Protein AF-A0A7W0MKR4-F1 (afdb_monomer_lite)

Secondary structure (DSSP, 8-state):
-HHHHHHHHHHHHHHHHHHSTTTHHHHHHHHHHHHHHHHHHHHT-SSSHHHHHHHHHHHHHHHHHHHHHHHHTTTTTTTTTT--

Structure (mmCIF, N/CA/C/O backbone):
data_AF-A0A7W0MKR4-F1
#
_entry.id   AF-A0A7W0MKR4-F1
#
loop_
_atom_site.group_PDB
_atom_site.id
_atom_site.type_symbol
_atom_site.label_atom_id
_atom_site.label_alt_id
_atom_site.label_comp_id
_atom_site.label_asym_id
_atom_site.label_entity_id
_atom_site.label_seq_id
_atom_site.pdbx_PDB_ins_code
_atom_site.Cartn_x
_atom_site.Cartn_y
_atom_site.Cartn_z
_atom_site.occupancy
_atom_site.B_iso_or_equiv
_atom_site.auth_seq_id
_atom_site.auth_comp_id
_atom_site.auth_asym_id
_atom_site.auth_atom_id
_atom_site.pdbx_PDB_model_num
ATOM 1 N N . MET A 1 1 ? 2.286 -1.149 16.701 1.00 63.66 1 MET A N 1
ATOM 2 C CA . MET A 1 1 ? 1.801 -1.940 15.545 1.00 63.66 1 MET A CA 1
ATOM 3 C C . MET A 1 1 ? 1.414 -1.061 14.354 1.00 63.66 1 MET A C 1
ATOM 5 O O . MET A 1 1 ? 1.947 -1.277 13.278 1.00 63.66 1 MET A O 1
ATOM 9 N N . ASN A 1 2 ? 0.596 -0.015 14.536 1.00 82.31 2 ASN A N 1
ATOM 10 C CA . ASN A 1 2 ? 0.188 0.875 13.430 1.00 82.31 2 ASN A CA 1
ATOM 11 C C . ASN A 1 2 ? 1.362 1.603 12.743 1.00 82.31 2 ASN A C 1
ATOM 13 O O . ASN A 1 2 ? 1.366 1.719 11.524 1.00 82.31 2 ASN A O 1
ATOM 17 N N . GLY A 1 3 ? 2.380 2.034 13.500 1.00 90.31 3 GLY A N 1
ATOM 18 C CA . GLY A 1 3 ? 3.567 2.686 12.925 1.00 90.31 3 GLY A CA 1
ATOM 19 C C . GLY A 1 3 ? 4.390 1.772 12.010 1.00 90.31 3 GLY A C 1
ATOM 20 O O . GLY A 1 3 ? 4.840 2.212 10.961 1.00 90.31 3 GLY A O 1
ATOM 21 N N . LEU A 1 4 ? 4.520 0.484 12.354 1.00 93.69 4 LEU A N 1
ATOM 22 C CA . LEU A 1 4 ? 5.207 -0.494 11.503 1.00 93.69 4 LEU A CA 1
ATOM 23 C C . LEU A 1 4 ? 4.454 -0.705 10.185 1.00 93.69 4 LEU A C 1
ATOM 25 O O . LEU A 1 4 ? 5.068 -0.667 9.127 1.00 93.69 4 LEU A O 1
ATOM 29 N N . LEU A 1 5 ? 3.127 -0.870 10.240 1.00 93.38 5 LEU A N 1
ATOM 30 C CA . LEU A 1 5 ? 2.303 -1.005 9.033 1.00 93.38 5 LEU A CA 1
ATOM 31 C C . LEU A 1 5 ? 2.382 0.241 8.145 1.00 93.38 5 LEU A C 1
ATOM 33 O O . LEU A 1 5 ? 2.463 0.110 6.929 1.00 93.38 5 LEU A O 1
ATOM 37 N N . ALA A 1 6 ? 2.414 1.437 8.740 1.00 93.38 6 ALA A N 1
ATOM 38 C CA . ALA A 1 6 ? 2.586 2.682 7.997 1.00 93.38 6 ALA A CA 1
ATOM 39 C C . ALA A 1 6 ? 3.960 2.763 7.310 1.00 93.38 6 ALA A C 1
ATOM 41 O O . ALA A 1 6 ? 4.034 3.137 6.143 1.00 93.38 6 ALA A O 1
ATOM 42 N 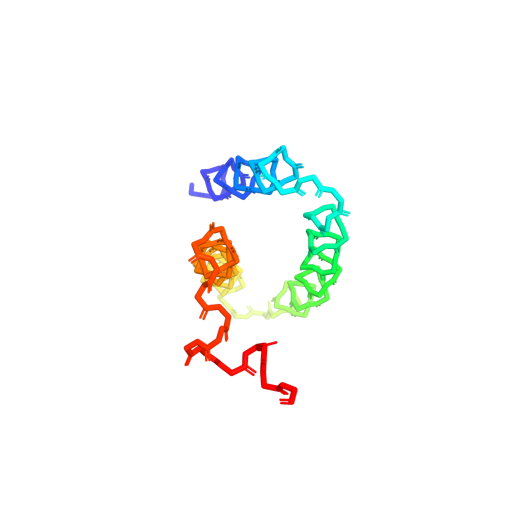N . LEU A 1 7 ? 5.036 2.369 8.001 1.00 96.81 7 LEU A N 1
ATOM 43 C CA . LEU A 1 7 ? 6.381 2.327 7.421 1.00 96.81 7 LEU A CA 1
ATOM 44 C C . LEU A 1 7 ? 6.491 1.297 6.293 1.00 96.81 7 LEU A C 1
ATOM 46 O O . LEU A 1 7 ? 7.065 1.604 5.254 1.00 96.81 7 LEU A O 1
ATOM 50 N N . LEU A 1 8 ? 5.909 0.107 6.468 1.00 96.56 8 LEU A N 1
ATOM 51 C CA . LEU A 1 8 ? 5.867 -0.920 5.425 1.00 96.56 8 LEU A CA 1
ATOM 52 C C . LEU A 1 8 ? 5.064 -0.451 4.207 1.00 96.56 8 LEU A C 1
ATOM 54 O O . LEU A 1 8 ? 5.508 -0.649 3.081 1.00 96.56 8 LEU A O 1
ATOM 58 N N . ALA A 1 9 ? 3.926 0.213 4.424 1.00 95.12 9 ALA A N 1
ATOM 59 C CA . ALA A 1 9 ? 3.136 0.804 3.348 1.00 95.12 9 ALA A CA 1
ATOM 60 C C . ALA A 1 9 ? 3.916 1.869 2.581 1.00 95.12 9 ALA A C 1
ATOM 62 O O . ALA A 1 9 ? 3.944 1.848 1.353 1.00 95.12 9 ALA A O 1
ATOM 63 N N . LEU A 1 10 ? 4.580 2.772 3.305 1.00 96.38 10 LEU A N 1
ATOM 64 C CA . LEU A 1 10 ? 5.397 3.814 2.702 1.00 96.38 10 LEU A CA 1
ATOM 65 C C . LEU A 1 10 ? 6.546 3.210 1.890 1.00 96.38 10 LEU A C 1
ATOM 67 O O . LEU A 1 10 ? 6.711 3.565 0.729 1.00 96.38 10 LEU A O 1
ATOM 71 N N . ALA A 1 11 ? 7.302 2.278 2.474 1.00 97.81 11 ALA A N 1
ATOM 72 C CA . ALA A 1 11 ? 8.415 1.615 1.803 1.00 97.81 11 ALA A CA 1
ATOM 73 C C . ALA A 1 11 ? 7.958 0.873 0.540 1.00 97.81 11 ALA A C 1
ATOM 75 O O . ALA A 1 11 ? 8.591 1.005 -0.505 1.00 97.81 11 ALA A O 1
ATOM 76 N N . LEU A 1 12 ? 6.836 0.149 0.612 1.00 97.19 12 LEU A N 1
ATOM 77 C CA . LEU A 1 12 ? 6.277 -0.572 -0.528 1.00 97.19 12 LEU A CA 1
ATOM 78 C C . LEU A 1 12 ? 5.846 0.383 -1.645 1.00 97.19 12 LEU A C 1
ATOM 80 O O . LEU A 1 12 ? 6.245 0.195 -2.789 1.00 97.19 12 LEU A O 1
ATOM 84 N N . PHE A 1 13 ? 5.066 1.420 -1.336 1.00 96.88 13 PHE A N 1
ATOM 85 C CA . PHE A 1 13 ? 4.571 2.340 -2.362 1.00 96.88 13 PHE A CA 1
ATOM 86 C C . PHE A 1 13 ? 5.677 3.203 -2.967 1.00 96.88 13 PHE A C 1
ATOM 88 O O . PHE A 1 13 ? 5.698 3.385 -4.181 1.00 96.88 13 PHE A O 1
ATOM 95 N N . VAL A 1 14 ? 6.630 3.678 -2.162 1.00 97.31 14 VAL A N 1
ATOM 96 C CA . VAL A 1 14 ? 7.823 4.366 -2.679 1.00 97.31 14 VAL A CA 1
ATOM 97 C C . VAL A 1 14 ? 8.644 3.421 -3.559 1.00 97.31 14 VAL A C 1
ATOM 99 O O . VAL A 1 14 ? 9.056 3.814 -4.648 1.00 97.31 14 VAL A O 1
ATOM 102 N N . GLY A 1 15 ? 8.824 2.166 -3.137 1.00 96.44 15 GLY A N 1
ATOM 103 C CA . GLY A 1 15 ? 9.496 1.137 -3.930 1.00 96.44 15 GLY A CA 1
ATOM 104 C C . GLY A 1 15 ? 8.825 0.909 -5.284 1.00 96.44 15 GLY A C 1
ATOM 105 O O . GLY A 1 15 ? 9.507 0.928 -6.302 1.00 96.44 15 GLY A O 1
ATOM 106 N N . ILE A 1 16 ? 7.494 0.786 -5.316 1.00 96.31 16 ILE A N 1
ATOM 107 C C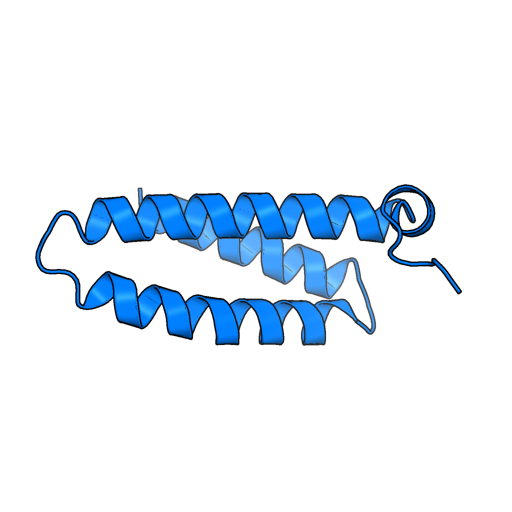A . ILE A 1 16 ? 6.723 0.635 -6.561 1.00 96.31 16 ILE A CA 1
ATOM 108 C C . ILE A 1 16 ? 6.929 1.841 -7.486 1.00 96.31 16 ILE A C 1
ATOM 110 O O . ILE A 1 16 ? 7.171 1.657 -8.673 1.00 96.31 16 ILE A O 1
ATOM 114 N N . VAL A 1 17 ? 6.874 3.070 -6.962 1.00 96.69 17 VAL A N 1
ATOM 115 C CA . VAL A 1 17 ? 7.053 4.287 -7.776 1.00 96.69 17 VAL A CA 1
ATOM 116 C C . VAL A 1 17 ? 8.456 4.372 -8.381 1.00 96.69 17 VAL A C 1
ATOM 118 O O . VAL A 1 17 ? 8.599 4.804 -9.521 1.00 96.69 17 VAL A O 1
ATOM 121 N N . ILE A 1 18 ? 9.486 3.967 -7.635 1.00 96.88 18 ILE A N 1
ATOM 122 C CA . ILE A 1 18 ? 10.879 4.018 -8.101 1.00 96.88 18 ILE A CA 1
ATOM 123 C C . ILE A 1 18 ? 11.183 2.879 -9.084 1.00 96.88 18 ILE A C 1
ATOM 125 O O . ILE A 1 18 ? 11.870 3.101 -10.078 1.00 96.88 18 ILE A O 1
ATOM 129 N N . LEU A 1 19 ? 10.698 1.666 -8.807 1.00 96.06 19 LEU A N 1
ATOM 130 C CA . LEU A 1 19 ? 11.026 0.462 -9.579 1.00 96.06 19 LEU A CA 1
ATOM 131 C C . LEU A 1 19 ? 10.130 0.259 -10.808 1.00 96.06 19 LEU A C 1
ATOM 133 O O . LEU A 1 19 ? 10.521 -0.474 -11.711 1.00 96.06 19 LEU A O 1
ATOM 137 N N . VAL A 1 20 ? 8.957 0.899 -10.863 1.00 93.12 20 VAL A N 1
ATOM 138 C CA . VAL A 1 20 ? 8.020 0.833 -11.998 1.00 93.12 20 VAL A CA 1
ATOM 139 C C . VAL A 1 20 ? 7.821 2.233 -12.592 1.00 93.12 20 VAL A C 1
ATOM 141 O O . VAL A 1 20 ? 6.793 2.879 -12.348 1.00 93.12 20 VAL A O 1
ATOM 144 N N . PRO A 1 21 ? 8.807 2.750 -13.350 1.00 89.38 21 PRO A N 1
ATOM 145 C CA . PRO A 1 21 ? 8.701 4.064 -13.970 1.00 89.38 21 PRO A CA 1
ATOM 146 C C . PRO A 1 21 ? 7.573 4.087 -15.012 1.00 89.38 21 PRO A C 1
ATOM 148 O O . PRO A 1 21 ? 7.406 3.155 -15.791 1.00 89.38 21 PRO A O 1
ATOM 151 N N . GLY A 1 22 ? 6.787 5.166 -15.020 1.00 90.19 22 GLY A N 1
ATOM 152 C CA . GLY A 1 22 ? 5.637 5.349 -15.915 1.00 90.19 22 GLY A CA 1
ATOM 153 C C . GLY A 1 22 ? 4.304 4.980 -15.261 1.00 90.19 22 GLY A C 1
ATOM 154 O O . GLY A 1 22 ? 3.467 5.854 -15.048 1.00 90.19 22 GLY A O 1
ATOM 155 N N . GLU A 1 23 ? 4.120 3.714 -14.886 1.00 91.06 23 GLU A N 1
ATOM 156 C CA . GLU A 1 23 ? 2.814 3.192 -14.443 1.00 91.06 23 GLU A CA 1
ATOM 157 C C . GLU A 1 23 ? 2.662 3.105 -12.916 1.00 91.06 23 GLU A C 1
ATOM 159 O O . GLU A 1 23 ? 1.553 3.240 -12.384 1.00 91.06 23 GLU A O 1
ATOM 164 N N . GLY A 1 24 ? 3.773 2.945 -12.184 1.00 91.62 24 GLY A N 1
ATOM 165 C CA . GLY A 1 24 ? 3.767 2.725 -10.734 1.00 91.62 24 GLY A CA 1
ATOM 166 C C . GLY A 1 24 ? 3.102 3.861 -9.955 1.00 91.62 24 GLY A C 1
ATOM 167 O O . GLY A 1 24 ? 2.342 3.615 -9.018 1.00 91.62 24 GLY A O 1
ATOM 168 N N . GLY A 1 25 ? 3.314 5.111 -10.380 1.00 94.56 25 GLY A N 1
ATOM 169 C CA . GLY A 1 25 ? 2.683 6.285 -9.769 1.00 94.56 25 GLY A CA 1
ATOM 170 C C . GLY A 1 25 ? 1.156 6.252 -9.851 1.00 94.56 25 GLY A C 1
ATOM 171 O O . GLY A 1 25 ? 0.477 6.414 -8.836 1.00 94.56 25 GLY A O 1
ATOM 172 N N . ALA A 1 26 ? 0.607 5.988 -11.040 1.00 94.81 26 ALA A N 1
ATOM 173 C CA . ALA A 1 26 ? -0.838 5.903 -11.241 1.00 94.81 26 ALA A CA 1
ATOM 174 C C . ALA A 1 26 ? -1.451 4.732 -10.454 1.00 94.81 26 ALA A C 1
ATOM 176 O O . ALA A 1 26 ? -2.480 4.902 -9.794 1.00 94.81 26 ALA A O 1
ATOM 177 N N . ALA A 1 27 ? -0.785 3.572 -10.450 1.00 93.31 27 ALA A N 1
ATOM 178 C CA . ALA A 1 27 ? -1.216 2.401 -9.690 1.00 93.31 27 ALA A CA 1
ATOM 179 C C . ALA A 1 27 ? -1.278 2.678 -8.177 1.00 93.31 27 ALA A C 1
ATOM 181 O O . ALA A 1 27 ? -2.267 2.336 -7.521 1.00 93.31 27 ALA A O 1
ATOM 182 N N . VAL A 1 28 ? -0.262 3.348 -7.620 1.00 96.06 28 VAL A N 1
ATOM 183 C CA . VAL A 1 28 ? -0.236 3.742 -6.203 1.00 96.06 28 VAL A CA 1
ATOM 184 C C . VAL A 1 28 ? -1.355 4.729 -5.883 1.00 96.06 28 VAL A C 1
ATOM 186 O O . VAL A 1 28 ? -2.057 4.538 -4.891 1.00 96.06 28 VAL A O 1
ATOM 189 N N . VAL A 1 29 ? -1.587 5.740 -6.725 1.00 96.50 29 VAL A N 1
ATOM 190 C CA . VAL A 1 29 ? -2.678 6.708 -6.517 1.00 96.50 29 VAL A CA 1
ATOM 191 C C . VAL A 1 29 ? -4.040 6.012 -6.497 1.00 96.50 29 VAL A C 1
ATOM 193 O O . VAL A 1 29 ? -4.827 6.240 -5.579 1.00 96.50 29 VAL A O 1
ATOM 196 N N . LEU A 1 30 ? -4.314 5.116 -7.449 1.00 94.69 30 LEU A N 1
ATOM 197 C CA . LEU A 1 30 ? -5.567 4.354 -7.481 1.00 94.69 30 LEU A CA 1
ATOM 198 C C . LEU A 1 30 ? -5.722 3.448 -6.251 1.00 94.69 30 LEU A C 1
ATOM 200 O O . LEU A 1 30 ? -6.805 3.373 -5.659 1.00 94.69 30 LEU A O 1
ATOM 204 N N . CYS A 1 31 ? -4.640 2.792 -5.829 1.00 94.81 31 CYS A N 1
ATOM 205 C CA . CYS A 1 31 ? -4.618 1.971 -4.621 1.00 94.81 31 CYS A CA 1
ATOM 206 C C . CYS A 1 31 ? -4.918 2.803 -3.365 1.00 94.81 31 CYS A C 1
ATOM 208 O O . CYS A 1 31 ? -5.729 2.400 -2.533 1.00 94.81 31 CYS A O 1
ATOM 210 N N . LEU A 1 32 ? -4.334 3.998 -3.248 1.00 94.69 32 LEU A N 1
ATOM 211 C CA . LEU A 1 32 ? -4.568 4.897 -2.121 1.00 94.69 32 LEU A CA 1
ATOM 212 C C . LEU A 1 32 ? -5.992 5.452 -2.113 1.00 94.69 32 LEU A C 1
ATOM 214 O O . LEU A 1 32 ? -6.632 5.430 -1.068 1.00 94.69 32 LEU A O 1
ATOM 218 N N . LEU A 1 33 ? -6.520 5.903 -3.254 1.00 96.12 33 LEU A N 1
ATOM 219 C CA . LEU A 1 33 ? -7.887 6.430 -3.337 1.00 96.12 33 LEU A CA 1
ATOM 220 C C . LEU A 1 33 ? -8.922 5.375 -2.930 1.00 96.12 33 LEU A C 1
ATOM 222 O O . LEU A 1 33 ? -9.791 5.637 -2.095 1.00 96.12 33 LEU A O 1
ATOM 226 N N . THR A 1 34 ? -8.795 4.162 -3.469 1.00 93.81 34 THR A N 1
ATOM 227 C CA . THR A 1 34 ? -9.675 3.043 -3.102 1.00 93.81 34 THR A CA 1
ATOM 228 C C . THR A 1 34 ? -9.466 2.619 -1.646 1.00 93.81 34 THR A C 1
ATOM 230 O O . THR A 1 34 ? -10.437 2.427 -0.912 1.00 93.81 34 THR A O 1
ATOM 233 N N . GLY A 1 35 ? -8.212 2.556 -1.193 1.00 94.50 35 GLY A N 1
ATOM 234 C CA . GLY A 1 35 ? -7.834 2.232 0.179 1.00 94.50 35 GLY A CA 1
ATOM 235 C C . GLY A 1 35 ? -8.408 3.202 1.212 1.00 94.50 35 GLY A C 1
ATOM 236 O O . GLY A 1 35 ? -8.960 2.766 2.220 1.00 94.50 35 GLY A O 1
ATOM 237 N N . ILE A 1 36 ? -8.342 4.510 0.946 1.00 95.00 36 ILE A N 1
ATOM 238 C CA . ILE A 1 36 ? -8.922 5.563 1.791 1.00 95.00 36 ILE A CA 1
ATOM 239 C C . ILE A 1 36 ? -10.443 5.419 1.848 1.00 95.00 36 ILE A C 1
ATOM 241 O O . I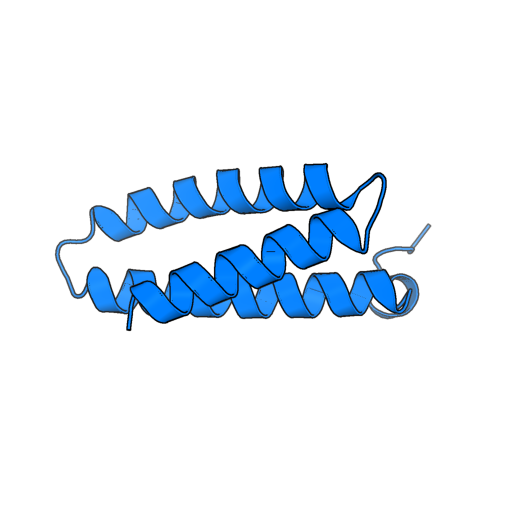LE A 1 36 ? -11.014 5.523 2.932 1.00 95.00 36 ILE A O 1
ATOM 245 N N . GLY A 1 37 ? -11.097 5.136 0.716 1.00 95.50 37 GLY A N 1
ATOM 246 C CA . GLY A 1 37 ? -12.545 4.925 0.660 1.00 95.50 37 GLY A CA 1
ATOM 247 C C . GLY A 1 37 ? -13.007 3.800 1.591 1.00 95.50 37 GLY A C 1
ATOM 248 O O . GLY A 1 37 ? -13.827 4.026 2.483 1.00 95.50 37 GLY A O 1
ATOM 249 N N . PHE A 1 38 ? -12.433 2.602 1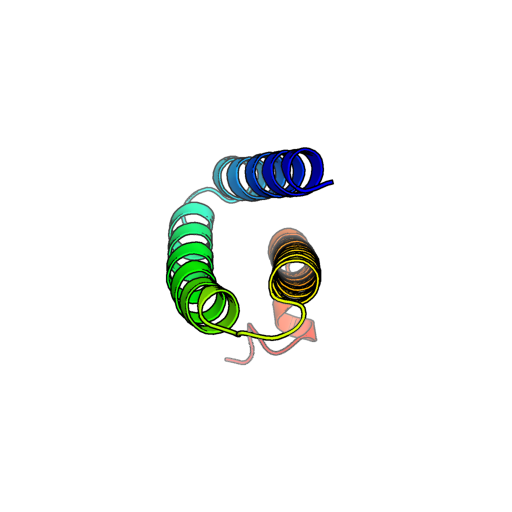.446 1.00 94.31 38 PHE A N 1
ATOM 250 C CA . PHE A 1 38 ? -12.762 1.467 2.318 1.00 94.31 38 PHE A CA 1
ATOM 251 C C . PHE A 1 38 ? -12.302 1.685 3.764 1.00 94.31 38 PHE A C 1
ATOM 253 O O . PHE A 1 38 ? -13.052 1.405 4.700 1.00 94.31 38 PHE A O 1
ATOM 260 N N . GLY A 1 39 ? -11.111 2.253 3.966 1.00 94.56 39 GLY A N 1
ATOM 261 C CA . GLY A 1 39 ? -10.591 2.588 5.289 1.00 94.56 39 GLY A CA 1
ATOM 262 C C . GLY A 1 39 ? -11.501 3.553 6.052 1.00 94.56 39 GLY A C 1
ATOM 263 O O . GLY A 1 39 ? -11.752 3.349 7.238 1.00 94.56 39 GLY A O 1
ATOM 264 N N . ALA A 1 40 ? -12.074 4.556 5.378 1.00 95.12 40 ALA A N 1
ATOM 265 C CA . ALA A 1 40 ? -13.022 5.494 5.977 1.00 95.12 40 ALA A CA 1
ATOM 266 C C . ALA A 1 40 ? -14.329 4.812 6.411 1.00 95.12 40 ALA A C 1
ATOM 268 O O . ALA A 1 40 ? -14.879 5.155 7.459 1.00 95.12 40 ALA A O 1
ATOM 269 N N . VAL A 1 41 ? -14.815 3.829 5.646 1.00 95.31 41 VAL A N 1
ATOM 270 C CA . VAL A 1 41 ? -15.984 3.020 6.031 1.00 95.31 41 VAL A CA 1
ATOM 271 C C . VAL A 1 41 ? -15.675 2.191 7.277 1.00 95.31 41 VAL A C 1
ATOM 273 O O . VAL A 1 41 ? -16.436 2.236 8.243 1.00 95.31 41 VAL A O 1
ATOM 276 N N . ILE A 1 42 ? -14.532 1.500 7.306 1.00 93.69 42 ILE A N 1
ATOM 277 C CA . ILE A 1 42 ? -14.115 0.685 8.458 1.00 93.69 42 ILE A CA 1
ATOM 278 C C . ILE A 1 42 ? -13.902 1.559 9.701 1.00 93.69 42 ILE A C 1
ATOM 280 O O . ILE A 1 42 ? -14.303 1.183 10.802 1.00 93.69 42 ILE A O 1
ATOM 284 N N . ALA A 1 43 ? -13.335 2.756 9.538 1.00 91.62 43 ALA A N 1
ATOM 285 C CA . ALA A 1 43 ? -13.101 3.695 10.634 1.00 91.62 43 ALA A CA 1
ATOM 286 C C . ALA A 1 43 ? -14.398 4.163 11.322 1.00 91.62 43 ALA A C 1
ATOM 288 O O . ALA A 1 43 ? -14.360 4.561 12.487 1.00 91.62 43 ALA A O 1
ATOM 289 N N . ARG A 1 44 ? -15.542 4.090 10.626 1.00 93.62 44 ARG A N 1
ATOM 290 C CA . ARG A 1 44 ? -16.875 4.386 11.178 1.00 93.62 44 ARG A CA 1
ATOM 291 C C . ARG A 1 44 ? -17.505 3.199 11.918 1.00 93.62 44 ARG A C 1
ATOM 293 O O . ARG A 1 44 ? -18.551 3.378 12.542 1.00 93.62 44 ARG A O 1
ATOM 300 N N . SER A 1 45 ? -16.895 2.012 11.878 1.00 92.19 45 SER A N 1
ATOM 301 C CA . SER A 1 45 ? -17.366 0.850 12.638 1.00 92.19 45 SER A CA 1
ATOM 302 C C . SER A 1 45 ? -17.275 1.110 14.143 1.00 92.19 45 SER A C 1
ATOM 304 O O . SER A 1 45 ? -16.276 1.630 14.646 1.00 92.19 45 SER A O 1
ATOM 306 N N . LYS A 1 46 ? -18.319 0.714 14.877 1.00 90.25 46 LYS A N 1
ATOM 307 C CA . LYS A 1 46 ? -18.359 0.796 16.346 1.00 90.25 46 LYS A CA 1
ATOM 308 C C . LYS A 1 46 ? -17.647 -0.379 17.020 1.00 90.25 46 LYS A C 1
ATOM 310 O O . LYS A 1 46 ? -17.248 -0.255 18.173 1.00 90.25 46 LYS A O 1
ATOM 315 N N . THR A 1 47 ? -17.458 -1.478 16.294 1.00 90.06 47 THR A N 1
ATOM 316 C CA . THR A 1 47 ? -16.885 -2.725 16.810 1.00 90.06 47 THR A CA 1
ATOM 317 C C . THR A 1 47 ? -15.522 -2.970 16.180 1.00 90.06 47 THR A C 1
ATOM 319 O O . THR A 1 47 ? -15.378 -2.856 14.962 1.00 90.06 47 THR A O 1
ATOM 322 N N . ASP A 1 48 ? -14.525 -3.260 17.020 1.00 90.31 48 ASP A N 1
ATOM 323 C CA . ASP A 1 48 ? -13.177 -3.717 16.650 1.00 90.31 48 ASP A CA 1
ATOM 324 C C . ASP A 1 48 ? -12.476 -2.919 15.539 1.00 90.31 48 ASP A C 1
ATOM 326 O O . ASP A 1 48 ? -11.619 -3.436 14.822 1.00 90.31 48 ASP A O 1
ATOM 330 N N . ARG A 1 49 ? -12.787 -1.621 15.414 1.00 92.06 49 ARG A N 1
ATOM 331 C CA . ARG A 1 49 ? -12.304 -0.757 14.320 1.00 92.06 49 ARG A CA 1
ATOM 332 C C . ARG A 1 49 ? -10.791 -0.823 14.113 1.00 92.06 49 ARG A C 1
ATOM 334 O O . ARG A 1 49 ? -10.325 -0.830 12.981 1.00 92.06 49 ARG A O 1
ATOM 341 N N . THR A 1 50 ? -10.018 -0.882 15.198 1.00 91.94 50 THR A N 1
ATOM 342 C CA . THR A 1 50 ? -8.553 -0.899 15.135 1.00 91.94 50 THR A CA 1
ATOM 343 C C . THR A 1 50 ? -8.052 -2.201 14.522 1.00 91.94 50 THR A C 1
ATOM 345 O O . THR A 1 50 ? -7.178 -2.165 13.661 1.00 91.94 50 THR A O 1
ATOM 348 N N . PHE A 1 51 ? -8.629 -3.332 14.931 1.00 94.00 51 PHE A N 1
ATOM 349 C CA . PHE A 1 51 ? -8.301 -4.641 14.379 1.00 94.00 51 PHE A CA 1
ATOM 350 C C . PHE A 1 51 ? -8.714 -4.733 12.907 1.00 94.00 51 PHE A C 1
ATOM 352 O O . PHE A 1 51 ? -7.908 -5.128 12.070 1.00 94.00 51 PHE A O 1
ATOM 359 N N . LEU A 1 52 ? -9.926 -4.281 12.570 1.00 94.81 52 LEU A N 1
ATOM 360 C CA . LEU A 1 52 ? -10.415 -4.276 11.190 1.00 94.81 52 LEU A CA 1
ATOM 361 C C . LEU A 1 52 ? -9.550 -3.401 10.274 1.00 94.81 52 LEU A C 1
ATOM 363 O O . LEU A 1 52 ? -9.227 -3.815 9.165 1.00 94.81 52 LEU A O 1
ATOM 367 N N . LEU A 1 53 ? -9.124 -2.220 10.738 1.00 94.25 53 LEU A N 1
ATOM 368 C CA . LEU A 1 53 ? -8.204 -1.360 9.988 1.00 94.25 53 LEU A CA 1
ATOM 369 C C . LEU A 1 53 ? -6.833 -2.015 9.804 1.00 94.25 53 LEU A C 1
ATOM 371 O O . LEU A 1 53 ? -6.262 -1.929 8.721 1.00 94.25 53 LEU A O 1
ATOM 375 N N . GLN A 1 54 ? -6.303 -2.683 10.830 1.00 94.88 54 GLN A N 1
ATOM 376 C CA . GLN A 1 54 ? -5.029 -3.397 10.726 1.00 94.88 54 GLN A CA 1
ATOM 377 C C . GLN A 1 54 ? -5.116 -4.547 9.726 1.00 94.88 54 GLN A C 1
ATOM 379 O O . GLN A 1 54 ? -4.271 -4.638 8.841 1.00 94.88 54 GLN A O 1
ATOM 384 N N . LEU A 1 55 ? -6.151 -5.382 9.826 1.00 95.38 55 LEU A N 1
ATOM 385 C CA . LEU A 1 55 ? -6.388 -6.491 8.906 1.00 95.38 55 LEU A CA 1
ATOM 386 C C . LEU A 1 55 ? -6.553 -5.994 7.466 1.00 95.38 55 LEU A C 1
ATOM 388 O O . LEU A 1 55 ? -5.963 -6.556 6.545 1.00 95.38 55 LEU A O 1
ATOM 392 N N . PHE A 1 56 ? -7.298 -4.903 7.282 1.00 95.69 56 PHE A N 1
ATOM 393 C CA . PHE A 1 56 ? -7.475 -4.263 5.986 1.00 95.69 56 PHE A CA 1
ATOM 394 C C . PHE A 1 56 ? -6.149 -3.775 5.397 1.00 95.69 56 PHE A C 1
ATOM 396 O O . PHE A 1 56 ? -5.835 -4.097 4.254 1.00 95.69 56 PHE A O 1
ATOM 403 N N . VAL A 1 57 ? -5.346 -3.040 6.175 1.00 95.50 57 VAL A N 1
ATOM 404 C CA . VAL A 1 57 ? -4.042 -2.542 5.715 1.00 95.50 57 VAL A CA 1
ATOM 405 C C . VAL A 1 57 ? -3.099 -3.700 5.405 1.00 95.50 57 VAL A C 1
ATOM 407 O O . VAL A 1 57 ? -2.455 -3.678 4.363 1.00 95.50 57 VAL A O 1
ATOM 410 N N . ILE A 1 58 ? -3.047 -4.739 6.242 1.00 96.81 58 ILE A N 1
ATOM 411 C CA . ILE A 1 58 ? -2.239 -5.937 5.972 1.00 96.81 58 ILE A CA 1
ATOM 412 C C . ILE A 1 58 ? -2.661 -6.580 4.644 1.00 96.81 58 ILE A C 1
ATOM 414 O O . ILE A 1 58 ? -1.808 -6.834 3.797 1.00 96.81 58 ILE A O 1
ATOM 418 N N . GLY A 1 59 ? -3.962 -6.789 4.423 1.00 96.75 59 GLY A N 1
ATOM 419 C CA . 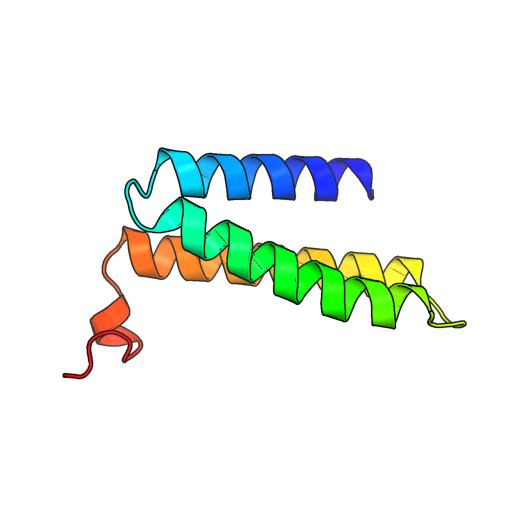GLY A 1 59 ? -4.472 -7.337 3.164 1.00 96.75 59 GLY A CA 1
ATOM 420 C C . GLY A 1 59 ? -4.149 -6.455 1.954 1.00 96.75 59 GLY A C 1
ATOM 421 O O . GLY A 1 59 ? -3.756 -6.967 0.905 1.00 96.75 59 GLY A O 1
ATOM 422 N N . LEU A 1 60 ? -4.242 -5.130 2.105 1.00 95.69 60 LEU A N 1
ATOM 423 C CA . LEU A 1 60 ? -3.881 -4.169 1.063 1.00 95.69 60 LEU A CA 1
ATOM 424 C C . LEU A 1 60 ? -2.391 -4.255 0.705 1.00 95.69 60 LEU A C 1
ATOM 426 O O . LEU A 1 60 ? -2.051 -4.247 -0.477 1.00 95.69 60 LEU A O 1
ATOM 430 N N . LEU A 1 61 ? -1.514 -4.386 1.705 1.00 96.62 61 LEU A N 1
ATOM 431 C CA . LEU A 1 61 ? -0.075 -4.552 1.498 1.00 96.62 61 LEU A CA 1
ATOM 432 C C . LEU A 1 61 ? 0.244 -5.865 0.794 1.00 96.62 61 LEU A C 1
ATOM 434 O O . LEU A 1 61 ? 0.985 -5.860 -0.181 1.00 96.62 61 LEU A O 1
ATOM 438 N N . VAL A 1 62 ? -0.352 -6.974 1.236 1.00 97.44 62 VAL A N 1
ATOM 439 C CA . VAL A 1 62 ? -0.185 -8.276 0.576 1.00 97.44 62 VAL A CA 1
ATOM 440 C C . VAL A 1 62 ? -0.617 -8.191 -0.890 1.00 97.44 62 VAL A C 1
ATOM 442 O O . VAL A 1 62 ? 0.134 -8.604 -1.771 1.00 97.44 62 VAL A O 1
ATOM 445 N N . ARG A 1 63 ? -1.777 -7.586 -1.172 1.00 94.69 63 ARG A N 1
ATOM 446 C CA . ARG A 1 63 ? -2.267 -7.372 -2.541 1.00 94.69 63 ARG A CA 1
ATOM 447 C C . ARG A 1 63 ? -1.298 -6.535 -3.376 1.00 94.69 63 ARG A C 1
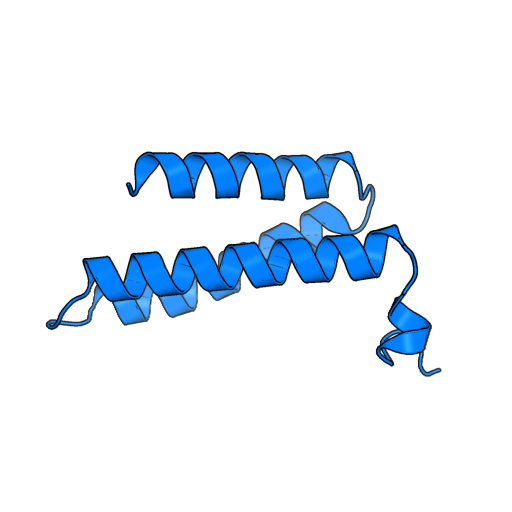ATOM 449 O O . ARG A 1 63 ? -1.005 -6.915 -4.505 1.00 94.69 63 ARG A O 1
ATOM 456 N N . ALA A 1 64 ? -0.830 -5.403 -2.852 1.00 95.88 64 ALA A N 1
ATOM 457 C CA . ALA A 1 64 ? 0.080 -4.514 -3.569 1.00 95.88 64 ALA A CA 1
ATOM 458 C C . ALA A 1 64 ? 1.427 -5.194 -3.858 1.00 95.88 64 ALA A C 1
ATOM 460 O O . ALA A 1 64 ? 1.927 -5.088 -4.973 1.00 95.88 64 ALA A O 1
ATOM 461 N N . THR A 1 65 ? 1.966 -5.956 -2.904 1.00 96.62 65 THR A N 1
ATOM 462 C CA . THR A 1 65 ? 3.190 -6.746 -3.090 1.00 96.62 65 THR A CA 1
ATOM 463 C C . THR A 1 65 ? 3.013 -7.820 -4.158 1.00 96.62 65 THR A C 1
ATOM 465 O O . THR A 1 65 ? 3.849 -7.929 -5.048 1.00 96.62 65 THR A O 1
ATOM 468 N N . ILE A 1 66 ? 1.923 -8.593 -4.112 1.00 95.38 66 ILE A N 1
ATOM 469 C CA . ILE A 1 66 ? 1.651 -9.628 -5.121 1.00 95.38 66 ILE A CA 1
ATOM 470 C C . ILE A 1 66 ? 1.481 -8.993 -6.503 1.00 95.38 66 ILE A C 1
ATOM 472 O O . ILE A 1 66 ? 2.088 -9.459 -7.460 1.00 95.38 66 ILE A O 1
ATOM 476 N N . GLY A 1 67 ? 0.708 -7.908 -6.610 1.00 93.19 67 GLY A N 1
ATOM 477 C CA . GLY A 1 67 ? 0.529 -7.187 -7.871 1.00 93.19 67 GLY A CA 1
ATOM 478 C C . GLY A 1 67 ? 1.846 -6.638 -8.423 1.00 93.19 67 GLY A C 1
ATOM 479 O O . GLY A 1 67 ? 2.112 -6.779 -9.613 1.00 93.19 67 GLY A O 1
ATOM 480 N N . PHE A 1 68 ? 2.698 -6.088 -7.556 1.00 94.25 68 PHE A N 1
ATOM 481 C CA . PHE A 1 68 ? 4.037 -5.641 -7.929 1.00 94.25 68 PHE A CA 1
ATOM 482 C C . PHE A 1 68 ? 4.910 -6.794 -8.438 1.00 94.25 68 PHE A C 1
ATOM 484 O O . PHE A 1 68 ? 5.528 -6.648 -9.483 1.00 94.25 68 PHE A O 1
ATOM 491 N N . ILE A 1 69 ? 4.922 -7.950 -7.763 1.00 94.69 69 ILE A N 1
ATOM 492 C CA . ILE A 1 69 ? 5.658 -9.144 -8.214 1.00 94.69 69 ILE A CA 1
ATOM 493 C C . ILE A 1 69 ? 5.142 -9.611 -9.580 1.00 94.69 69 ILE A C 1
ATOM 495 O O . ILE A 1 69 ? 5.939 -9.856 -10.479 1.00 94.69 69 ILE A O 1
ATOM 499 N N . ILE A 1 70 ? 3.820 -9.706 -9.754 1.00 92.62 70 ILE A N 1
ATOM 500 C CA . ILE A 1 70 ? 3.215 -10.132 -11.023 1.00 92.62 70 ILE A CA 1
ATOM 501 C C . ILE A 1 70 ? 3.643 -9.204 -12.162 1.00 92.62 70 ILE A C 1
ATOM 503 O O . ILE A 1 70 ? 4.020 -9.688 -13.223 1.00 92.62 70 ILE A O 1
ATOM 507 N N . TYR A 1 71 ? 3.609 -7.892 -11.932 1.00 91.19 71 TYR A N 1
ATOM 508 C CA . TYR A 1 71 ? 4.013 -6.903 -12.925 1.00 91.19 71 TYR A CA 1
ATOM 509 C C . TYR A 1 71 ? 5.521 -6.958 -13.211 1.00 91.19 71 TYR A C 1
ATOM 511 O O . TYR A 1 71 ? 5.933 -7.024 -14.361 1.00 91.19 71 TYR A O 1
ATOM 519 N N . PHE A 1 72 ? 6.352 -6.960 -12.166 1.00 90.81 72 PHE A N 1
ATOM 520 C CA . PHE A 1 72 ? 7.808 -6.875 -12.290 1.00 90.81 72 PHE A CA 1
ATOM 521 C C . PHE A 1 72 ? 8.423 -8.094 -12.988 1.00 90.81 72 PHE A C 1
ATOM 523 O O . PHE A 1 72 ? 9.424 -7.964 -13.683 1.00 90.81 72 PHE A O 1
ATOM 530 N N . PHE A 1 73 ? 7.828 -9.274 -12.806 1.00 92.62 73 PHE A N 1
ATOM 531 C CA . PHE A 1 73 ? 8.256 -10.511 -13.463 1.00 92.62 73 PHE A CA 1
ATOM 532 C C . PHE A 1 73 ? 7.473 -10.824 -14.748 1.00 92.62 73 PHE A C 1
ATOM 534 O O . PHE A 1 73 ? 7.556 -11.951 -15.230 1.00 92.62 73 PHE A O 1
ATOM 541 N N . GLU A 1 74 ? 6.696 -9.871 -15.279 1.00 89.94 74 GLU A N 1
ATOM 542 C CA . GLU A 1 74 ? 5.907 -10.031 -16.515 1.00 89.94 74 GLU A CA 1
ATOM 543 C C . GLU A 1 74 ? 4.971 -11.259 -16.492 1.00 89.94 74 GLU A C 1
ATOM 545 O O . GLU A 1 74 ? 4.649 -11.877 -17.507 1.00 89.94 74 GLU A O 1
ATOM 550 N N . LEU A 1 75 ? 4.483 -11.629 -15.303 1.00 88.25 75 LEU A N 1
ATOM 551 C CA . LEU A 1 75 ? 3.604 -12.786 -15.105 1.00 88.25 75 LEU A CA 1
ATOM 552 C C . LEU A 1 75 ? 2.148 -12.484 -15.494 1.00 88.25 75 LEU A C 1
ATOM 554 O O . LEU A 1 75 ? 1.258 -13.297 -15.231 1.00 88.25 75 LEU A O 1
ATOM 558 N N . GLN A 1 76 ? 1.871 -11.325 -16.100 1.00 86.75 76 GLN A N 1
ATOM 559 C CA . GLN A 1 76 ? 0.515 -10.933 -16.488 1.00 86.75 76 GLN A CA 1
ATOM 560 C C . GLN A 1 76 ? -0.097 -11.934 -17.472 1.00 86.75 76 GLN A C 1
ATOM 562 O O . GLN A 1 76 ? -1.269 -12.267 -17.326 1.00 86.75 76 GLN A O 1
ATOM 567 N N . SER A 1 77 ? 0.684 -12.473 -18.411 1.00 81.94 77 SER A N 1
ATOM 568 C CA . SER A 1 77 ? 0.220 -13.476 -19.383 1.00 81.94 77 SER A CA 1
ATOM 569 C C . SER A 1 77 ? -0.292 -14.759 -18.716 1.00 81.94 77 SER A C 1
ATOM 571 O O . SER A 1 77 ? -1.316 -15.306 -19.120 1.00 81.94 77 SER A O 1
ATOM 573 N N . PHE A 1 78 ? 0.348 -15.199 -17.629 1.00 83.88 78 PHE A N 1
ATOM 574 C CA . PHE A 1 78 ? -0.087 -16.358 -16.845 1.00 83.88 78 PHE A CA 1
ATOM 575 C C . PHE A 1 78 ? -1.373 -16.083 -16.050 1.00 83.88 78 PHE A C 1
ATOM 577 O O . PHE A 1 78 ? -2.238 -16.949 -15.941 1.00 83.88 78 PHE A O 1
ATOM 584 N N . PHE A 1 79 ? -1.517 -14.871 -15.506 1.00 80.88 79 PHE A N 1
ATOM 585 C CA . PHE A 1 79 ? -2.686 -14.464 -14.717 1.00 80.88 79 PHE A CA 1
ATOM 586 C C . PHE A 1 79 ? -3.814 -13.828 -15.554 1.00 80.88 79 PHE A C 1
ATOM 588 O O . PHE A 1 79 ? -4.790 -13.339 -14.985 1.00 80.88 79 PHE A O 1
ATOM 595 N N . GLY A 1 80 ? -3.708 -13.843 -16.888 1.00 71.88 80 GLY A N 1
ATOM 596 C CA . GLY A 1 80 ? -4.725 -13.323 -17.812 1.00 71.88 80 GLY A CA 1
ATOM 597 C C . GLY A 1 80 ? -4.768 -11.796 -17.948 1.00 71.88 80 GLY A C 1
ATOM 598 O O . GLY A 1 80 ? -5.725 -11.263 -18.498 1.00 71.88 80 GLY A O 1
ATOM 599 N N . GLY A 1 81 ? -3.756 -11.083 -17.453 1.00 66.81 81 GLY A N 1
ATOM 600 C CA . GLY A 1 81 ? -3.618 -9.631 -17.599 1.00 66.81 81 GLY A CA 1
ATOM 601 C C . GLY A 1 81 ? -3.174 -9.175 -18.993 1.00 66.81 81 GLY A C 1
ATOM 602 O O . GLY A 1 81 ? -3.353 -8.006 -19.309 1.00 66.81 81 GLY A O 1
ATOM 603 N N . ASP A 1 82 ? -2.639 -10.089 -19.807 1.00 63.22 82 ASP A N 1
ATOM 604 C CA . ASP A 1 82 ? -2.213 -9.853 -21.199 1.00 63.22 82 ASP A CA 1
ATOM 605 C C . ASP A 1 82 ? -3.000 -10.726 -22.198 1.00 63.22 82 ASP A C 1
ATOM 607 O O . ASP A 1 82 ? -2.515 -11.110 -23.258 1.00 63.22 82 ASP A O 1
ATOM 611 N N . ALA A 1 83 ? -4.224 -11.121 -21.829 1.00 57.66 83 ALA A N 1
ATOM 612 C CA . ALA A 1 83 ? -5.128 -11.800 -22.750 1.00 57.66 83 ALA A CA 1
ATOM 613 C C . ALA A 1 83 ? -5.696 -10.772 -23.747 1.00 57.66 83 ALA A C 1
ATOM 615 O O . ALA A 1 83 ? -6.775 -10.218 -23.525 1.00 57.66 83 ALA A O 1
ATOM 616 N N . LEU A 1 84 ? -4.934 -10.496 -24.807 1.00 52.19 84 LEU A N 1
ATOM 617 C CA . LEU A 1 84 ? -5.385 -9.843 -26.040 1.00 52.19 84 LEU A CA 1
ATOM 618 C C . LEU A 1 84 ? -5.760 -10.884 -27.101 1.00 52.19 84 LEU A C 1
ATOM 620 O O . LEU A 1 84 ? -5.018 -11.882 -27.249 1.00 52.19 84 LEU A O 1
#

Sequence (84 aa):
MNGLLALLALALFVGIVILVPGEGGAAVVLCLLTGIGFGAVIARSKTDRTFLLQLFVIGLLVRATIGFIIYFFELQSFFGGDAL

Foldseek 3Di:
DVVVLVVLLVCLLVCQPVLPPPCSVVVSVVLVVVLVVVLVVLCPDPPPSVVVNVVSSVVSSVVSVVVSVCVNVVVCVVVVVPVD

Radius of gyration: 14.41 Å; chains: 1; bounding box: 29×23×43 Å

pLDDT: mean 91.32, std 8.83, range [52.19, 97.81]